Protein AF-A0A4R1S7I5-F1 (afdb_monomer_lite)

Foldseek 3Di:
DKDKDAQDWDDDDPDIDTFRIFMDDPNQTAETEHEDELPPPPPDPVVVVVVVVVCCVRVVVNVPRHPDYDYDYDDDDDDDDDDDDD

InterPro domains:
  IPR007409 Restriction endonuclease, type I, HsdR, N-terminal [PF04313] (2-69)
  IPR051268 Type I restriction enzyme R subunit [PTHR30195] (2-69)

Organism: Hydrogenispora ethanolica (NCBI:txid1082276)

pLDDT: mean 73.8, std 14.66, range [33.62, 89.75]

Radius of gyration: 14.27 Å; chains: 1; bounding box: 34×23×42 Å

Structure (mmCIF, N/CA/C/O backbone):
data_AF-A0A4R1S7I5-F1
#
_entry.id   AF-A0A4R1S7I5-F1
#
loop_
_atom_site.group_PDB
_atom_site.id
_atom_site.type_symbol
_atom_site.label_atom_id
_atom_site.label_alt_id
_atom_site.label_comp_id
_atom_site.label_asym_id
_atom_site.label_entity_id
_atom_site.label_seq_id
_atom_site.pdbx_PDB_ins_code
_atom_site.Cartn_x
_atom_site.Cartn_y
_atom_site.Cartn_z
_atom_site.occupancy
_atom_site.B_iso_or_equiv
_atom_site.auth_seq_id
_atom_site.auth_comp_id
_atom_site.auth_asym_id
_atom_site.auth_atom_id
_atom_site.pdbx_PDB_model_num
ATOM 1 N N . MET A 1 1 ? -16.043 -12.802 -6.772 1.00 81.81 1 MET A N 1
ATOM 2 C CA . MET A 1 1 ? -16.078 -11.382 -7.198 1.00 81.81 1 MET A CA 1
ATOM 3 C C . MET A 1 1 ? -14.661 -10.828 -7.112 1.00 81.81 1 MET A C 1
ATOM 5 O O . MET A 1 1 ? -14.045 -11.005 -6.066 1.00 81.81 1 MET A O 1
ATOM 9 N N . PHE A 1 2 ? -14.137 -10.198 -8.165 1.00 87.19 2 PHE A N 1
ATOM 10 C CA . PHE A 1 2 ? -12.847 -9.496 -8.124 1.00 87.19 2 PHE A CA 1
ATOM 11 C C . PHE A 1 2 ? -13.045 -8.016 -8.470 1.00 87.19 2 PHE A C 1
ATOM 13 O O . PHE A 1 2 ? -13.876 -7.694 -9.316 1.00 87.19 2 PHE A O 1
ATOM 20 N N . LEU A 1 3 ? -12.313 -7.125 -7.800 1.00 89.75 3 LEU A N 1
ATOM 21 C CA . LEU A 1 3 ? -12.363 -5.680 -8.028 1.00 89.75 3 LEU A CA 1
ATOM 22 C C . LEU A 1 3 ? -10.943 -5.116 -8.012 1.00 89.75 3 LEU A C 1
ATOM 24 O O . LEU A 1 3 ? -10.225 -5.280 -7.031 1.00 89.75 3 LEU A O 1
ATOM 28 N N . VAL A 1 4 ? -10.552 -4.438 -9.087 1.00 88.56 4 VAL A N 1
ATOM 29 C CA . VAL A 1 4 ? -9.267 -3.737 -9.173 1.00 88.56 4 VAL A CA 1
ATOM 30 C C . VAL A 1 4 ? -9.528 -2.246 -9.034 1.00 88.56 4 VAL A C 1
ATOM 32 O O . VAL A 1 4 ? -10.306 -1.684 -9.804 1.00 88.56 4 VAL A O 1
ATOM 35 N N . LEU A 1 5 ? -8.885 -1.612 -8.056 1.00 88.38 5 LEU A N 1
ATOM 36 C CA . LEU A 1 5 ? -8.962 -0.170 -7.846 1.00 88.38 5 LEU A CA 1
ATOM 37 C C . LEU A 1 5 ? -7.604 0.463 -8.122 1.00 88.38 5 LEU A C 1
ATOM 39 O O . LEU A 1 5 ? -6.606 0.105 -7.498 1.00 88.38 5 LEU A O 1
ATOM 43 N N . ASN A 1 6 ? -7.588 1.434 -9.031 1.00 89.25 6 ASN A N 1
ATOM 44 C CA . ASN A 1 6 ? -6.391 2.199 -9.354 1.00 89.25 6 ASN A CA 1
ATOM 45 C C . ASN A 1 6 ? -6.270 3.404 -8.428 1.00 89.25 6 ASN A C 1
ATOM 47 O O . ASN A 1 6 ? -7.240 4.135 -8.212 1.00 89.25 6 ASN A O 1
ATOM 51 N N . GLN A 1 7 ? -5.061 3.637 -7.925 1.00 83.62 7 GLN A N 1
ATOM 52 C CA . GLN A 1 7 ? -4.717 4.805 -7.120 1.00 83.62 7 GLN A CA 1
ATOM 53 C C . GLN A 1 7 ? -5.635 5.024 -5.899 1.00 83.62 7 GLN A C 1
ATOM 55 O O . GLN A 1 7 ? -5.949 6.164 -5.519 1.00 83.62 7 GLN A O 1
ATOM 60 N N . PHE A 1 8 ? -6.075 3.916 -5.297 1.00 86.12 8 PHE A N 1
ATOM 61 C CA . PHE A 1 8 ? -6.925 3.897 -4.114 1.00 86.12 8 PHE A CA 1
ATOM 62 C C . PHE A 1 8 ? -6.155 4.428 -2.906 1.00 86.12 8 PHE A C 1
ATOM 64 O O . PHE A 1 8 ? -5.027 4.020 -2.643 1.00 86.12 8 PHE A O 1
ATOM 71 N N . THR A 1 9 ? -6.753 5.360 -2.169 1.00 86.94 9 THR A N 1
ATOM 72 C CA . THR A 1 9 ? -6.096 5.972 -1.012 1.00 86.94 9 THR A CA 1
ATOM 73 C C . THR A 1 9 ? -6.482 5.240 0.261 1.00 86.94 9 THR A C 1
ATOM 75 O O . THR A 1 9 ? -7.656 5.183 0.613 1.00 86.94 9 THR A O 1
ATOM 78 N N . VAL A 1 10 ? -5.478 4.747 0.978 1.00 86.06 10 VAL A N 1
ATOM 79 C CA . VAL A 1 10 ? -5.636 4.105 2.282 1.00 86.06 10 VAL A CA 1
ATOM 80 C C . VAL A 1 10 ? -5.185 5.080 3.361 1.00 86.06 10 VAL A C 1
ATOM 82 O O . VAL A 1 10 ? -4.101 5.665 3.277 1.00 86.06 10 VAL A O 1
ATOM 85 N N . VAL A 1 11 ? -6.034 5.267 4.368 1.00 87.94 11 VAL A N 1
ATOM 86 C CA . VAL A 1 11 ? -5.746 6.097 5.540 1.00 87.94 11 VAL A CA 1
ATOM 87 C C . VAL A 1 11 ? -5.740 5.194 6.765 1.00 87.94 11 VAL A C 1
ATOM 89 O O . VAL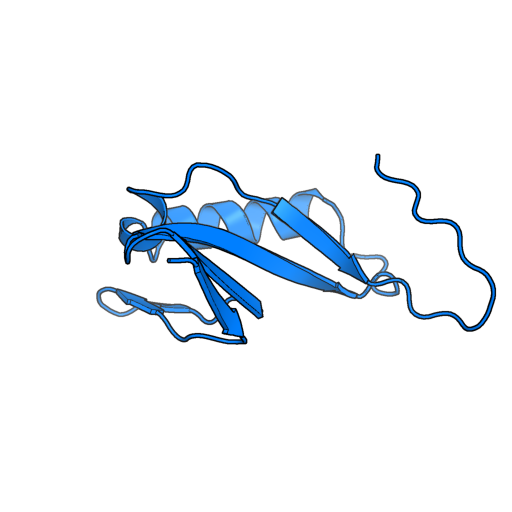 A 1 11 ? -6.744 4.553 7.060 1.00 87.94 11 VAL A O 1
ATOM 92 N N . GLN A 1 12 ? -4.614 5.152 7.473 1.00 84.75 12 GLN A N 1
ATOM 93 C CA . GLN A 1 12 ? -4.477 4.449 8.746 1.00 84.75 12 GLN A CA 1
ATOM 94 C C . GLN A 1 12 ? -3.778 5.372 9.745 1.00 84.75 12 GLN A C 1
ATOM 96 O O . GLN A 1 12 ? -2.662 5.842 9.515 1.00 84.75 12 GLN A O 1
ATOM 101 N N . ASN A 1 13 ? -4.439 5.648 10.869 1.00 87.69 13 ASN A N 1
ATOM 102 C CA . ASN A 1 13 ? -4.016 6.643 11.855 1.00 87.69 13 ASN A CA 1
ATOM 103 C C . ASN A 1 13 ? -3.736 8.007 11.189 1.00 87.69 13 ASN A C 1
ATOM 105 O O . ASN A 1 13 ? -4.642 8.639 10.656 1.00 87.69 13 ASN A O 1
ATOM 109 N N . ARG A 1 14 ? -2.474 8.45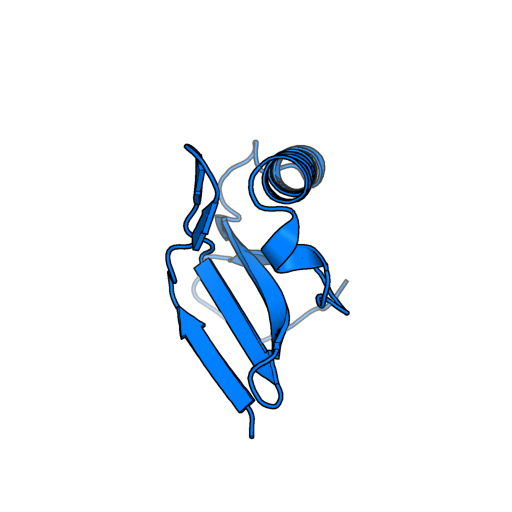4 11.202 1.00 88.62 14 ARG A N 1
ATOM 110 C CA . ARG A 1 14 ? -2.003 9.700 10.570 1.00 88.62 14 ARG A CA 1
ATOM 111 C C . ARG A 1 14 ? -1.370 9.487 9.192 1.00 88.62 14 ARG A C 1
ATOM 113 O O . ARG A 1 14 ? -0.923 10.445 8.567 1.00 88.62 14 ARG A O 1
ATOM 120 N N . TYR A 1 15 ? -1.265 8.239 8.743 1.00 87.00 15 TYR A N 1
ATOM 121 C CA . TYR A 1 15 ? -0.585 7.880 7.508 1.00 87.00 15 TYR A CA 1
ATOM 122 C C . TYR A 1 15 ? -1.592 7.754 6.371 1.00 87.00 15 TYR A C 1
ATOM 124 O O . TYR A 1 15 ? -2.569 7.013 6.455 1.00 87.00 15 TYR A O 1
ATOM 132 N N . LYS A 1 16 ? -1.327 8.485 5.288 1.00 89.00 16 LYS A N 1
ATOM 133 C CA . LYS A 1 16 ? -2.091 8.445 4.042 1.00 89.00 16 LYS A CA 1
ATOM 134 C C . LYS A 1 16 ? -1.185 7.915 2.941 1.00 89.00 16 LYS A C 1
ATOM 136 O O . LYS A 1 16 ? -0.146 8.515 2.670 1.00 89.00 16 LYS A O 1
ATOM 141 N N . LYS A 1 17 ? -1.563 6.798 2.326 1.00 87.69 17 LYS A N 1
ATOM 142 C CA . LYS A 1 17 ? -0.802 6.136 1.257 1.00 87.69 17 LYS A CA 1
ATOM 143 C C . LYS A 1 17 ? -1.700 5.870 0.055 1.00 87.69 17 LYS A C 1
ATOM 145 O O . LYS A 1 17 ? -2.911 5.715 0.207 1.00 87.69 17 LYS A O 1
ATOM 150 N N . ARG A 1 18 ? -1.111 5.851 -1.140 1.00 89.19 18 ARG A N 1
ATOM 151 C CA . ARG A 1 18 ? -1.839 5.734 -2.407 1.00 89.19 18 ARG A CA 1
ATOM 152 C C . ARG A 1 18 ? -1.076 4.819 -3.368 1.00 89.19 18 ARG A C 1
ATOM 154 O O . ARG A 1 18 ? -0.342 5.341 -4.202 1.00 89.19 18 ARG A O 1
ATOM 161 N N . PRO A 1 19 ? -1.217 3.492 -3.225 1.00 85.81 19 PRO A N 1
ATOM 162 C CA . PRO A 1 19 ? -0.650 2.549 -4.178 1.00 85.81 19 PRO A CA 1
ATOM 163 C C . PRO A 1 19 ? -1.247 2.701 -5.570 1.00 85.81 19 PRO A C 1
ATOM 165 O O . PRO A 1 19 ? -2.416 3.068 -5.708 1.00 85.81 19 PRO A O 1
ATOM 168 N N . ASP A 1 20 ? -0.463 2.378 -6.597 1.00 86.62 20 ASP A N 1
ATOM 169 C CA . ASP A 1 20 ? -0.903 2.462 -7.992 1.00 86.62 20 ASP A CA 1
ATOM 170 C C . ASP A 1 20 ? -2.090 1.542 -8.292 1.00 86.62 20 ASP A C 1
ATOM 172 O O . ASP A 1 20 ? -2.988 1.929 -9.045 1.00 86.62 20 ASP A O 1
ATOM 176 N N . GLY A 1 21 ? -2.150 0.370 -7.652 1.00 88.81 21 GLY A N 1
ATOM 177 C CA . GLY A 1 21 ? -3.286 -0.540 -7.756 1.00 88.81 21 GLY A CA 1
ATOM 178 C C . GLY A 1 21 ? -3.488 -1.422 -6.526 1.00 88.81 21 GLY A C 1
ATOM 179 O O . GLY A 1 21 ? -2.535 -1.786 -5.838 1.00 88.81 21 GLY A O 1
ATOM 180 N N . ILE A 1 22 ? -4.743 -1.796 -6.270 1.00 89.38 22 ILE A N 1
ATOM 181 C CA . ILE A 1 22 ? -5.120 -2.804 -5.271 1.00 89.38 22 ILE A CA 1
ATOM 182 C C . ILE A 1 22 ? -6.138 -3.766 -5.887 1.00 89.38 22 ILE A C 1
ATOM 184 O O . ILE A 1 22 ? -7.130 -3.326 -6.475 1.00 89.38 22 ILE A O 1
ATOM 188 N N . LEU A 1 23 ? -5.911 -5.072 -5.733 1.00 87.44 23 LEU A N 1
ATOM 189 C CA . LEU A 1 23 ? -6.863 -6.120 -6.100 1.00 87.44 23 LEU A CA 1
ATOM 190 C C . LEU A 1 23 ? -7.598 -6.618 -4.858 1.00 87.44 23 LEU A C 1
ATOM 192 O O . LEU A 1 23 ? -6.990 -7.145 -3.923 1.00 87.44 23 LEU A O 1
ATOM 196 N N . PHE A 1 24 ? -8.920 -6.522 -4.910 1.00 87.31 24 PHE A N 1
ATOM 197 C CA . PHE A 1 24 ? -9.824 -7.117 -3.945 1.00 87.31 24 PHE A CA 1
ATOM 198 C C . PHE A 1 24 ? -10.399 -8.420 -4.489 1.00 87.31 24 PHE A C 1
ATOM 200 O O . PHE A 1 24 ? -10.906 -8.468 -5.613 1.00 87.31 24 PHE A O 1
ATOM 207 N N . VAL A 1 25 ? -10.394 -9.463 -3.665 1.00 86.50 25 VAL A N 1
ATOM 208 C CA . VAL A 1 25 ? -11.071 -10.733 -3.944 1.00 86.50 25 VAL A CA 1
ATOM 209 C C . VAL A 1 25 ? -12.095 -10.959 -2.844 1.00 86.50 25 VAL A C 1
ATOM 211 O O . VAL A 1 25 ? -11.754 -11.015 -1.668 1.00 86.50 25 VAL A O 1
ATOM 214 N N . ASN A 1 26 ? -13.372 -11.033 -3.226 1.00 88.62 26 ASN A N 1
ATOM 215 C CA . ASN A 1 26 ? -14.505 -11.153 -2.299 1.00 88.62 26 ASN A CA 1
ATOM 216 C C . ASN A 1 26 ? -14.502 -10.092 -1.172 1.00 88.62 26 ASN A C 1
ATOM 218 O O . ASN A 1 26 ? -14.884 -10.379 -0.044 1.00 88.62 26 ASN A O 1
ATOM 222 N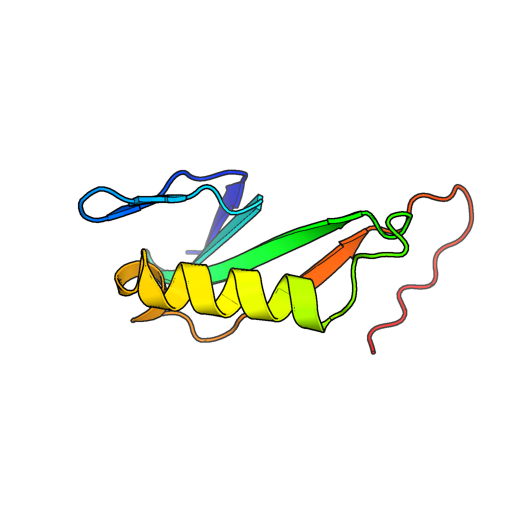 N . GLY A 1 27 ? -14.065 -8.864 -1.480 1.00 84.75 27 GLY A N 1
ATOM 223 C CA . GLY A 1 27 ? -14.023 -7.743 -0.531 1.00 84.75 27 GLY A CA 1
ATOM 224 C C . GLY A 1 27 ? -12.743 -7.641 0.305 1.00 84.75 27 GLY A C 1
ATOM 225 O O . GLY A 1 27 ? -12.571 -6.650 1.008 1.00 84.75 27 GLY A O 1
ATOM 226 N N . LEU A 1 28 ? -11.821 -8.602 0.194 1.00 86.12 28 LEU A N 1
ATOM 227 C CA . LEU A 1 28 ? -10.533 -8.581 0.893 1.00 86.12 28 LEU A CA 1
ATOM 228 C C . LEU A 1 28 ? -9.423 -8.039 -0.019 1.00 86.12 28 LEU A C 1
ATOM 230 O O . LEU A 1 28 ? -9.309 -8.529 -1.144 1.00 86.12 28 LEU A O 1
ATOM 234 N N . PRO A 1 29 ? -8.597 -7.072 0.427 1.00 86.00 29 PRO A N 1
ATOM 235 C CA . PRO A 1 29 ? -7.434 -6.619 -0.331 1.00 86.00 29 PRO A CA 1
ATOM 236 C C . PRO A 1 29 ? -6.353 -7.707 -0.287 1.00 86.00 29 PRO A C 1
ATOM 238 O O . PRO A 1 29 ? -5.821 -7.994 0.783 1.00 86.00 29 PRO A O 1
ATOM 241 N N . LEU A 1 30 ? -6.079 -8.349 -1.429 1.00 83.44 30 LEU A N 1
ATOM 242 C CA . LEU A 1 30 ? -5.132 -9.472 -1.507 1.00 83.44 30 LEU A CA 1
ATOM 243 C C . LEU A 1 30 ? -3.818 -9.132 -2.220 1.00 83.44 30 LEU A C 1
ATOM 245 O O . LEU A 1 30 ? -2.824 -9.832 -2.007 1.00 83.44 30 LEU A O 1
ATOM 249 N N . VAL A 1 31 ? -3.824 -8.120 -3.094 1.00 82.56 31 VAL A N 1
ATOM 250 C CA . VAL A 1 31 ? -2.640 -7.699 -3.857 1.00 82.56 31 VAL A CA 1
ATOM 251 C C . VAL A 1 31 ? -2.537 -6.183 -3.865 1.00 82.56 31 VAL A C 1
ATOM 253 O O . VAL A 1 31 ? -3.505 -5.496 -4.192 1.00 82.56 31 VAL A O 1
ATOM 256 N N . VAL A 1 32 ? -1.342 -5.674 -3.573 1.00 84.62 32 VAL A N 1
ATOM 257 C CA . VAL A 1 32 ? -0.964 -4.262 -3.721 1.00 84.62 32 VAL A CA 1
ATOM 258 C C . VAL A 1 32 ? 0.096 -4.166 -4.812 1.00 84.62 32 VAL A C 1
ATOM 260 O O . VAL A 1 32 ? 1.060 -4.931 -4.803 1.00 84.62 32 VAL A O 1
ATOM 263 N N . ILE A 1 33 ? -0.099 -3.246 -5.753 1.00 83.25 33 ILE A N 1
ATOM 264 C CA . ILE A 1 33 ? 0.768 -3.039 -6.914 1.00 83.25 33 ILE A CA 1
ATOM 265 C C . ILE A 1 33 ? 1.339 -1.623 -6.850 1.00 83.25 33 ILE A C 1
ATOM 267 O O . ILE A 1 33 ? 0.594 -0.651 -6.725 1.00 83.25 33 ILE A O 1
ATOM 271 N N . GLU A 1 34 ? 2.658 -1.528 -6.991 1.00 83.38 34 GLU A N 1
ATOM 272 C CA . GLU A 1 34 ? 3.402 -0.280 -7.181 1.00 83.38 34 GLU A CA 1
ATOM 273 C C . GLU A 1 34 ? 4.131 -0.334 -8.527 1.00 83.38 34 GLU A C 1
ATOM 275 O O . GLU A 1 34 ? 4.800 -1.325 -8.851 1.00 83.38 34 GLU A O 1
ATOM 280 N N . LEU A 1 35 ? 3.985 0.720 -9.328 1.00 80.44 35 LEU A N 1
ATOM 281 C CA . LEU A 1 35 ? 4.620 0.860 -10.629 1.00 80.44 35 LEU A CA 1
ATOM 282 C C . LEU A 1 35 ? 5.827 1.784 -10.508 1.00 80.44 35 LEU A C 1
ATOM 284 O O . LEU A 1 35 ? 5.735 2.941 -10.101 1.00 80.44 35 LEU A O 1
ATOM 288 N N . LYS A 1 36 ? 6.983 1.289 -10.946 1.00 75.75 36 LYS A N 1
ATOM 289 C CA . LYS A 1 36 ? 8.190 2.108 -11.089 1.00 75.75 36 LYS A CA 1
ATOM 290 C C . LYS A 1 36 ? 8.513 2.338 -12.554 1.00 75.75 36 LYS A C 1
ATOM 292 O O . LYS A 1 36 ? 8.373 1.439 -13.389 1.00 75.75 36 LYS A O 1
ATOM 297 N N . ASN A 1 37 ? 8.944 3.559 -12.868 1.00 68.12 37 ASN A N 1
ATOM 298 C CA . ASN A 1 37 ? 9.430 3.893 -14.198 1.00 68.12 37 ASN A CA 1
ATOM 299 C C . ASN A 1 37 ? 10.759 3.166 -14.442 1.00 68.12 37 ASN A C 1
ATOM 301 O O . ASN A 1 37 ? 11.687 3.290 -13.646 1.00 68.12 37 ASN A O 1
ATOM 305 N N . ALA A 1 38 ? 10.856 2.408 -15.536 1.00 60.25 38 ALA A N 1
ATOM 306 C CA . ALA A 1 38 ? 12.075 1.679 -15.868 1.00 60.25 38 ALA A CA 1
ATOM 307 C C . ALA A 1 38 ? 13.261 2.587 -16.223 1.00 60.25 38 ALA A C 1
ATOM 309 O O . ALA A 1 38 ? 14.395 2.123 -16.121 1.00 60.25 38 ALA A O 1
ATOM 310 N N . ALA A 1 39 ? 12.993 3.830 -16.637 1.00 60.00 39 ALA A N 1
ATOM 311 C CA . ALA A 1 39 ? 14.001 4.827 -17.001 1.00 60.00 39 ALA A CA 1
ATOM 312 C C . ALA A 1 39 ? 14.660 5.509 -15.789 1.00 60.00 39 ALA A C 1
ATOM 314 O O . ALA A 1 39 ? 15.591 6.285 -15.961 1.00 60.00 39 ALA A O 1
ATOM 315 N N . ASP A 1 40 ? 14.176 5.241 -14.574 1.00 61.84 40 ASP A N 1
ATOM 316 C CA . ASP A 1 40 ? 14.823 5.714 -13.356 1.00 61.84 40 ASP A CA 1
ATOM 317 C C . ASP A 1 40 ? 15.953 4.739 -12.988 1.00 61.84 40 ASP A C 1
ATOM 319 O O . ASP A 1 40 ? 15.725 3.607 -12.544 1.00 61.84 40 ASP A O 1
ATOM 323 N N . GLU A 1 41 ? 17.189 5.160 -13.245 1.00 55.00 41 GLU A N 1
ATOM 324 C CA . GLU A 1 41 ? 18.413 4.390 -12.992 1.00 55.00 41 GLU A CA 1
ATOM 325 C C . GLU A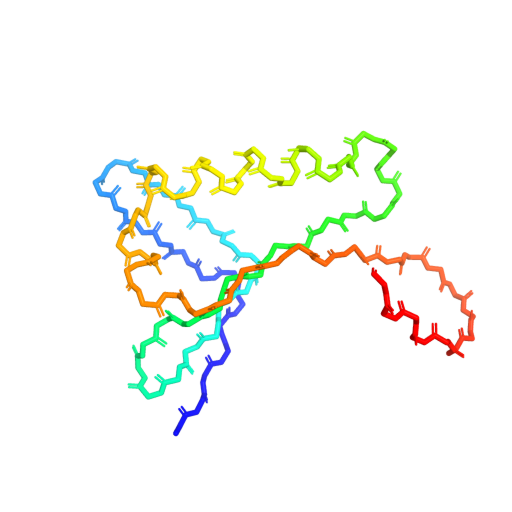 1 41 ? 18.602 4.094 -11.491 1.00 55.00 41 GLU A C 1
ATOM 327 O O . GLU A 1 41 ? 19.221 3.096 -11.126 1.00 55.00 41 GLU A O 1
ATOM 332 N N . ASN A 1 42 ? 17.973 4.894 -10.616 1.00 56.84 42 ASN A N 1
ATOM 333 C CA . ASN A 1 42 ? 17.975 4.713 -9.162 1.00 56.84 42 ASN A CA 1
ATOM 334 C C . ASN A 1 42 ? 16.815 3.841 -8.648 1.00 56.84 42 ASN A C 1
ATOM 336 O O . ASN A 1 42 ? 16.742 3.545 -7.449 1.00 56.84 42 ASN A O 1
ATOM 340 N N . ALA A 1 43 ? 15.913 3.384 -9.526 1.00 57.56 43 ALA A N 1
ATOM 341 C CA . ALA A 1 43 ? 14.882 2.407 -9.183 1.00 57.56 43 ALA A CA 1
ATOM 342 C C . ALA A 1 43 ? 15.508 1.011 -9.044 1.00 57.56 43 ALA A C 1
ATOM 344 O O . ALA A 1 43 ? 15.293 0.115 -9.860 1.00 57.56 43 ALA A O 1
ATOM 345 N N . THR A 1 44 ? 16.336 0.822 -8.024 1.00 64.50 44 THR A N 1
ATOM 346 C CA . THR A 1 44 ? 16.816 -0.494 -7.613 1.00 64.50 44 THR A CA 1
ATOM 347 C C . THR A 1 44 ? 15.684 -1.266 -6.933 1.00 64.50 44 THR A C 1
ATOM 349 O O . THR A 1 44 ? 14.782 -0.690 -6.329 1.00 64.50 44 THR A O 1
ATOM 352 N N . ILE A 1 45 ? 15.717 -2.599 -7.010 1.00 66.00 45 ILE A N 1
ATOM 353 C CA . ILE A 1 45 ? 14.763 -3.477 -6.301 1.00 66.00 45 ILE A CA 1
ATOM 354 C C . ILE A 1 45 ? 14.700 -3.123 -4.802 1.00 66.00 45 ILE A C 1
ATOM 356 O O . ILE A 1 45 ? 13.638 -3.204 -4.191 1.00 66.00 45 ILE A O 1
ATOM 360 N N . HIS A 1 46 ? 15.817 -2.649 -4.242 1.00 69.69 46 HIS A N 1
ATOM 361 C CA . HIS A 1 46 ? 15.926 -2.167 -2.869 1.00 69.69 46 HIS A CA 1
ATOM 362 C C . HIS A 1 46 ? 15.019 -0.972 -2.560 1.00 69.69 46 HIS A C 1
ATOM 364 O O . HIS A 1 46 ? 14.279 -1.028 -1.588 1.00 69.69 46 HIS A O 1
ATOM 370 N N . THR A 1 47 ? 14.985 0.072 -3.394 1.00 72.31 47 THR A N 1
ATOM 371 C CA . THR A 1 47 ? 14.136 1.245 -3.111 1.00 72.31 47 THR A CA 1
ATOM 372 C C . THR A 1 47 ? 12.649 0.914 -3.209 1.00 72.31 47 THR A C 1
ATOM 374 O O . THR A 1 47 ? 11.843 1.428 -2.430 1.00 72.31 47 THR A O 1
ATOM 377 N N . ALA A 1 48 ? 12.279 0.015 -4.127 1.00 68.25 48 ALA A N 1
ATOM 378 C CA . ALA A 1 48 ? 10.930 -0.536 -4.176 1.00 68.25 48 ALA A CA 1
ATOM 379 C C . ALA A 1 48 ? 10.620 -1.331 -2.898 1.00 68.25 48 ALA A C 1
ATOM 381 O O . ALA A 1 48 ? 9.583 -1.101 -2.282 1.00 68.25 48 ALA A O 1
ATOM 382 N N . PHE A 1 49 ? 11.532 -2.203 -2.462 1.00 75.81 49 PHE A N 1
ATOM 383 C CA . PHE A 1 49 ? 11.391 -2.981 -1.231 1.00 75.81 49 PHE A CA 1
ATOM 384 C C . PHE A 1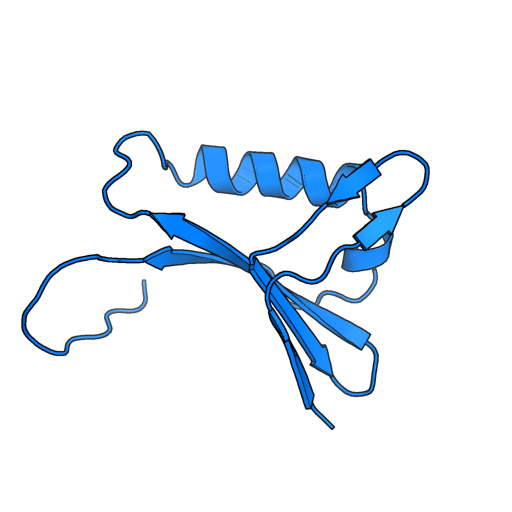 49 ? 11.261 -2.103 0.022 1.00 75.81 49 PHE A C 1
ATOM 386 O O . PHE A 1 49 ? 10.392 -2.362 0.847 1.00 75.81 49 PHE A O 1
ATOM 393 N N . ASP A 1 50 ? 12.033 -1.025 0.146 1.00 81.44 50 ASP A N 1
ATOM 394 C CA . ASP A 1 50 ? 11.993 -0.125 1.308 1.00 81.44 50 ASP A CA 1
ATOM 395 C C . ASP A 1 50 ? 10.675 0.654 1.401 1.00 81.44 50 ASP A C 1
ATOM 397 O O . ASP A 1 50 ? 10.095 0.818 2.482 1.00 81.44 50 ASP A O 1
ATOM 401 N N . GLN A 1 51 ? 10.127 1.086 0.260 1.00 74.62 51 GLN A N 1
ATOM 402 C CA . GLN A 1 51 ? 8.757 1.608 0.223 1.00 74.62 51 GLN A CA 1
ATOM 403 C C . GLN A 1 51 ? 7.746 0.546 0.664 1.00 74.62 51 GLN A C 1
ATOM 405 O O . GLN A 1 51 ? 6.753 0.864 1.322 1.00 74.62 51 GLN A O 1
ATOM 410 N N . LEU A 1 52 ? 8.058 -0.710 0.351 1.00 77.69 52 LEU A N 1
ATOM 411 C CA . LEU A 1 52 ? 7.365 -1.932 0.749 1.00 77.69 52 LEU A CA 1
ATOM 412 C C . LEU A 1 52 ? 7.149 -2.013 2.242 1.00 77.69 52 LEU A C 1
ATOM 414 O O . LEU A 1 52 ? 6.040 -2.027 2.785 1.00 77.69 52 LEU A O 1
ATOM 418 N N . GLN A 1 53 ? 8.300 -2.005 2.890 1.00 81.44 53 GLN A N 1
ATOM 419 C CA . GLN A 1 53 ? 8.441 -2.051 4.328 1.00 81.44 53 GLN A CA 1
ATOM 420 C C . GLN A 1 53 ? 7.753 -0.845 4.967 1.00 81.44 53 GLN A C 1
ATOM 422 O O . GLN A 1 53 ? 6.965 -1.010 5.897 1.00 81.44 53 GLN A O 1
ATOM 427 N N . THR A 1 54 ? 7.907 0.345 4.380 1.00 82.81 54 THR A N 1
ATOM 428 C CA . THR A 1 54 ? 7.218 1.553 4.850 1.00 82.81 54 THR A CA 1
ATOM 429 C C . THR A 1 54 ? 5.697 1.387 4.826 1.00 82.81 54 THR A C 1
ATOM 431 O O . THR A 1 54 ? 5.009 1.831 5.744 1.00 82.81 54 THR A O 1
ATOM 434 N N . TYR A 1 55 ? 5.122 0.768 3.793 1.00 80.50 55 TYR A N 1
ATOM 435 C CA . TYR A 1 55 ? 3.680 0.514 3.747 1.00 80.50 55 TYR A CA 1
ATOM 436 C C . TYR A 1 55 ? 3.260 -0.514 4.789 1.00 80.50 55 TYR A C 1
ATOM 438 O O . TYR A 1 55 ? 2.288 -0.287 5.505 1.00 80.50 55 TYR A O 1
ATOM 446 N N . LYS A 1 56 ? 4.016 -1.600 4.936 1.00 79.62 56 LYS A N 1
ATOM 447 C CA . LYS A 1 56 ? 3.747 -2.611 5.959 1.00 79.62 56 LYS A CA 1
ATOM 448 C C . LYS A 1 56 ? 3.744 -2.015 7.372 1.00 79.62 56 LYS A C 1
ATOM 450 O O . LYS A 1 56 ? 2.905 -2.391 8.183 1.00 79.62 56 LYS A O 1
ATOM 455 N N . GLU A 1 57 ? 4.633 -1.066 7.649 1.00 83.50 57 GLU A N 1
ATOM 456 C CA . GLU A 1 57 ? 4.727 -0.387 8.945 1.00 83.50 57 GLU A CA 1
ATOM 457 C C . GLU A 1 57 ? 3.647 0.685 9.145 1.00 83.50 57 GLU A C 1
ATOM 459 O O . GLU A 1 57 ? 3.098 0.823 10.237 1.00 83.50 57 GLU A O 1
ATOM 464 N N . THR A 1 58 ? 3.319 1.450 8.100 1.00 83.75 58 THR A N 1
ATOM 465 C CA . THR A 1 58 ? 2.413 2.609 8.218 1.00 83.75 58 THR A CA 1
ATOM 466 C C . THR A 1 58 ? 0.939 2.272 8.011 1.00 83.75 58 THR A C 1
ATOM 468 O O . THR A 1 58 ? 0.080 2.896 8.634 1.00 83.75 58 THR A O 1
ATOM 471 N N . ILE A 1 59 ? 0.640 1.298 7.151 1.00 83.75 59 ILE A N 1
ATOM 472 C CA . ILE A 1 59 ? -0.714 0.863 6.783 1.00 83.75 59 ILE A CA 1
ATOM 473 C C . ILE A 1 59 ? -0.856 -0.665 6.913 1.00 83.75 59 ILE A C 1
ATOM 475 O O . ILE A 1 59 ? -1.379 -1.343 6.028 1.00 83.75 59 ILE A O 1
ATOM 479 N N . SER A 1 60 ? -0.378 -1.222 8.028 1.00 81.19 60 SER A N 1
ATOM 480 C CA . SER A 1 60 ? -0.335 -2.669 8.294 1.00 81.19 60 SER A CA 1
ATOM 481 C C . SER A 1 60 ? -1.660 -3.406 8.064 1.00 81.19 60 SER A C 1
ATOM 483 O O . SER A 1 60 ? -1.640 -4.558 7.636 1.00 81.19 60 SER A O 1
ATOM 485 N N . THR A 1 61 ? -2.810 -2.751 8.276 1.00 78.50 61 THR A N 1
ATOM 486 C CA . THR A 1 61 ? -4.141 -3.350 8.060 1.00 78.50 61 THR A CA 1
ATOM 487 C C . THR A 1 61 ? -4.383 -3.763 6.616 1.00 78.50 61 THR A C 1
ATOM 489 O O . THR A 1 61 ? -5.056 -4.763 6.373 1.00 78.50 61 THR A O 1
ATOM 492 N N . LEU A 1 62 ? -3.767 -3.060 5.661 1.00 75.94 62 LEU A N 1
ATOM 493 C CA . LEU A 1 62 ? -3.835 -3.422 4.253 1.00 75.94 62 LEU A CA 1
ATOM 494 C C . LEU A 1 62 ? -3.166 -4.779 3.988 1.00 75.94 62 LEU A C 1
ATOM 496 O O . LEU A 1 62 ? -3.555 -5.467 3.055 1.00 75.94 62 LEU A O 1
ATOM 500 N N . PHE A 1 63 ? -2.196 -5.179 4.819 1.00 73.19 63 PHE A N 1
ATOM 501 C CA . PHE A 1 63 ? -1.389 -6.391 4.655 1.00 73.19 63 PHE A CA 1
ATOM 502 C C . PHE A 1 63 ? -1.836 -7.577 5.506 1.00 73.19 63 PHE A C 1
ATOM 504 O O . PHE A 1 63 ? -1.271 -8.654 5.353 1.00 73.19 63 PHE A O 1
ATOM 511 N N . ILE A 1 64 ? -2.861 -7.422 6.349 1.00 70.00 64 ILE A N 1
ATOM 512 C CA . ILE A 1 64 ? -3.407 -8.534 7.147 1.00 70.00 64 ILE A CA 1
ATOM 513 C C . ILE A 1 64 ? -3.976 -9.634 6.235 1.00 70.00 64 ILE A C 1
ATOM 515 O O . ILE A 1 64 ? -3.924 -10.810 6.583 1.00 70.00 64 ILE A O 1
ATOM 519 N N . TYR A 1 65 ? -4.470 -9.254 5.053 1.00 66.81 65 TYR A N 1
ATOM 520 C CA . TYR A 1 65 ? -5.099 -10.163 4.095 1.00 66.81 65 TYR A CA 1
ATOM 521 C C . TYR A 1 65 ? -4.291 -10.371 2.806 1.00 66.81 65 TYR A C 1
ATOM 523 O O . TYR A 1 65 ? -4.668 -11.213 1.999 1.00 66.81 65 TYR A O 1
ATOM 531 N N . ASN A 1 66 ? -3.182 -9.652 2.594 1.00 62.53 66 ASN A N 1
ATOM 532 C CA . ASN A 1 66 ? -2.431 -9.753 1.341 1.00 62.53 66 ASN A CA 1
ATOM 533 C C . ASN A 1 66 ? -1.751 -11.122 1.208 1.00 62.53 66 ASN A C 1
ATOM 535 O O . ASN A 1 66 ? -0.873 -11.468 1.995 1.00 62.53 66 ASN A O 1
ATOM 539 N N . ALA A 1 67 ? -2.124 -11.873 0.171 1.00 67.38 67 ALA A N 1
ATOM 540 C CA . ALA A 1 67 ? -1.494 -13.149 -0.168 1.00 67.38 67 ALA A CA 1
ATOM 541 C C . ALA A 1 67 ? -0.266 -12.967 -1.076 1.00 67.38 67 ALA A C 1
ATOM 543 O O . ALA A 1 67 ? 0.602 -13.836 -1.126 1.00 67.38 67 ALA A O 1
ATOM 544 N N . PHE A 1 68 ? -0.184 -11.846 -1.801 1.00 67.12 68 PHE A N 1
ATOM 545 C CA . PHE A 1 68 ? 0.902 -11.569 -2.733 1.00 67.12 68 PHE A CA 1
ATOM 546 C C . PHE A 1 68 ? 1.231 -10.077 -2.775 1.00 67.12 68 PHE A C 1
ATOM 548 O O . PHE A 1 68 ? 0.350 -9.220 -2.699 1.00 67.12 68 PHE A O 1
ATOM 555 N N . PHE A 1 69 ? 2.515 -9.771 -2.926 1.00 67.19 69 PHE A N 1
ATOM 556 C CA . PHE A 1 69 ? 3.015 -8.411 -3.015 1.00 67.19 69 PHE A CA 1
ATOM 557 C C . PHE A 1 69 ? 4.105 -8.330 -4.106 1.00 67.19 69 PHE A C 1
ATOM 559 O O . PHE A 1 69 ? 4.988 -9.186 -4.142 1.00 67.19 69 PHE A O 1
ATOM 566 N N . GLY A 1 70 ? 4.066 -7.314 -4.984 1.00 68.69 70 GLY A N 1
ATOM 567 C CA . GLY A 1 70 ? 5.071 -7.146 -6.041 1.00 68.69 70 GLY A CA 1
ATOM 568 C C . GLY A 1 70 ? 5.164 -5.733 -6.632 1.00 68.69 70 GLY A C 1
ATOM 569 O O . GLY A 1 70 ? 4.193 -4.979 -6.663 1.00 68.69 70 GLY A O 1
ATOM 570 N N . CYS A 1 71 ? 6.353 -5.385 -7.126 1.00 70.62 71 CYS A N 1
ATOM 571 C CA . CYS A 1 71 ? 6.619 -4.164 -7.889 1.00 70.62 71 CYS A CA 1
ATOM 572 C C . CYS A 1 71 ? 6.708 -4.511 -9.377 1.00 70.62 71 CYS A C 1
ATOM 574 O O . CYS A 1 71 ? 7.380 -5.473 -9.747 1.00 70.62 71 CYS A O 1
ATOM 576 N N . ILE A 1 72 ? 6.074 -3.714 -10.238 1.00 72.62 72 ILE A N 1
ATOM 577 C CA . ILE A 1 72 ? 6.142 -3.901 -11.693 1.00 72.62 72 ILE A CA 1
ATOM 578 C C . ILE A 1 72 ? 6.954 -2.757 -12.306 1.00 72.62 72 ILE A C 1
ATOM 580 O O . ILE A 1 72 ? 6.684 -1.575 -12.077 1.00 72.62 72 ILE A O 1
ATOM 584 N N . ARG A 1 73 ? 7.960 -3.110 -13.113 1.00 68.56 73 ARG A N 1
ATOM 585 C CA . ARG A 1 73 ? 8.805 -2.150 -13.834 1.00 68.56 73 ARG A CA 1
ATOM 586 C C . ARG A 1 73 ? 8.185 -1.845 -15.199 1.00 68.56 73 ARG A C 1
ATOM 588 O O . ARG A 1 73 ? 8.102 -2.716 -16.062 1.00 68.56 73 ARG A O 1
ATOM 595 N N . ARG A 1 74 ? 7.726 -0.605 -15.399 1.00 57.44 74 ARG A N 1
ATOM 596 C CA . ARG A 1 74 ? 7.104 -0.168 -16.659 1.00 57.44 74 ARG A CA 1
ATOM 597 C C . ARG A 1 74 ? 8.184 0.247 -17.657 1.00 57.44 74 ARG A C 1
ATOM 599 O O . ARG A 1 74 ? 8.773 1.315 -17.509 1.00 57.44 74 ARG A O 1
ATOM 606 N N . PHE A 1 75 ? 8.421 -0.572 -18.680 1.00 55.69 75 PHE A N 1
ATOM 607 C CA . PHE A 1 75 ? 9.292 -0.219 -19.804 1.00 55.69 75 PHE A CA 1
ATOM 608 C C . PHE A 1 75 ? 8.574 0.747 -20.755 1.00 55.69 75 PHE A C 1
ATOM 610 O O . PHE A 1 75 ? 7.519 0.428 -21.303 1.00 55.69 75 PHE A O 1
ATOM 617 N N . GLY A 1 76 ? 9.132 1.945 -20.932 1.00 55.03 76 GLY A N 1
ATOM 618 C CA . GLY A 1 76 ? 8.711 2.894 -21.959 1.00 55.03 76 GLY A CA 1
ATOM 619 C C . GLY A 1 76 ? 9.584 2.737 -23.199 1.00 55.03 76 GLY A C 1
ATOM 620 O O . GLY A 1 76 ? 10.727 3.175 -23.196 1.00 55.03 76 GLY A O 1
ATOM 621 N N . GLY A 1 77 ? 9.054 2.116 -24.251 1.00 46.84 77 GLY A N 1
ATOM 622 C CA . GLY A 1 77 ? 9.733 1.999 -25.539 1.00 46.84 77 GLY A CA 1
ATOM 623 C C . GLY A 1 77 ? 8.791 1.446 -26.601 1.00 46.84 77 GLY A C 1
ATOM 624 O O . GLY A 1 77 ? 8.199 0.385 -26.417 1.00 46.84 77 GLY A O 1
ATOM 625 N N . GLN A 1 78 ? 8.618 2.186 -27.698 1.00 54.75 78 GLN A N 1
ATOM 626 C CA . GLN A 1 78 ? 7.969 1.672 -28.900 1.00 54.75 78 GLN A CA 1
ATOM 627 C C . GLN A 1 78 ? 8.684 0.403 -29.383 1.00 54.75 78 GLN A C 1
ATOM 629 O O . GLN A 1 78 ? 9.898 0.412 -29.565 1.00 54.75 78 GLN A O 1
ATOM 634 N N . GLY A 1 79 ? 7.907 -0.637 -29.690 1.00 48.75 79 GLY A N 1
ATOM 635 C CA . GLY A 1 79 ? 8.339 -1.725 -30.563 1.00 48.75 79 GLY A CA 1
ATOM 636 C C . GLY A 1 79 ? 8.499 -3.090 -29.895 1.00 48.75 79 GLY A C 1
ATOM 637 O O . GLY A 1 79 ? 9.453 -3.343 -29.174 1.00 48.75 79 GLY A O 1
ATOM 638 N N . ARG A 1 80 ? 7.608 -3.996 -30.317 1.00 45.69 80 ARG A N 1
ATOM 639 C CA . ARG A 1 80 ? 7.664 -5.467 -30.255 1.00 45.69 80 ARG A CA 1
ATOM 640 C C . ARG A 1 80 ? 7.464 -6.154 -28.898 1.00 45.69 80 ARG A C 1
ATOM 642 O O . ARG A 1 80 ? 8.313 -6.192 -28.019 1.00 45.69 80 ARG A O 1
ATOM 649 N N . HIS A 1 81 ? 6.310 -6.818 -28.852 1.00 49.47 81 HIS A N 1
ATOM 650 C CA . HIS A 1 81 ? 5.912 -7.897 -27.961 1.00 49.47 81 HIS A CA 1
ATOM 651 C C . HIS A 1 81 ? 7.051 -8.881 -27.650 1.00 49.47 81 HIS A C 1
ATOM 653 O O . HIS A 1 81 ? 7.377 -9.734 -28.471 1.00 49.47 81 HIS A O 1
ATOM 659 N N . HIS A 1 82 ? 7.566 -8.839 -26.425 1.00 41.41 82 HIS A N 1
ATOM 660 C CA . HIS A 1 82 ? 7.992 -10.044 -25.722 1.00 41.41 82 HIS A CA 1
ATOM 661 C C . HIS A 1 82 ? 7.910 -9.788 -24.214 1.00 41.41 82 HIS A C 1
ATOM 663 O O . HIS A 1 82 ? 8.775 -9.146 -23.624 1.00 41.41 82 HIS A O 1
ATOM 669 N N . LEU A 1 83 ? 6.819 -10.244 -23.593 1.00 39.12 83 LEU A N 1
ATOM 670 C CA . LEU A 1 83 ? 6.683 -10.265 -22.139 1.00 39.12 83 LEU A CA 1
ATOM 671 C C . LEU A 1 83 ? 7.658 -11.318 -21.603 1.00 39.12 83 LEU A C 1
ATOM 673 O O . LEU A 1 83 ? 7.419 -12.512 -21.768 1.00 39.12 83 LEU A O 1
ATOM 677 N N . ARG A 1 84 ? 8.758 -10.885 -20.983 1.00 38.66 84 ARG A N 1
ATOM 678 C CA . ARG A 1 84 ? 9.635 -11.766 -20.208 1.00 38.66 84 ARG A CA 1
ATOM 679 C C . ARG A 1 84 ? 9.387 -11.507 -18.728 1.00 38.66 84 ARG A C 1
ATOM 681 O O . ARG A 1 84 ? 9.734 -10.449 -18.215 1.00 38.66 84 ARG A O 1
ATOM 688 N N . TRP A 1 85 ? 8.764 -12.488 -18.085 1.00 33.62 85 TRP A N 1
ATOM 689 C CA . TRP A 1 85 ? 8.667 -12.595 -16.637 1.00 33.62 85 TRP A CA 1
ATOM 690 C C . TRP A 1 85 ? 9.961 -13.222 -16.122 1.00 33.62 85 TRP A C 1
ATOM 692 O O . TRP A 1 85 ? 10.221 -14.389 -16.414 1.00 33.62 85 TRP A O 1
ATOM 70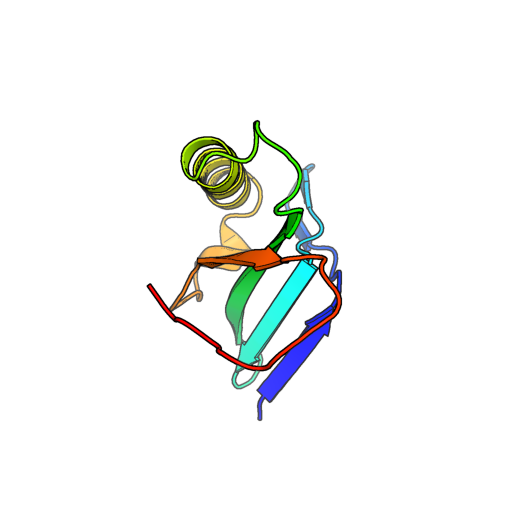2 N N . ILE A 1 86 ? 10.768 -12.442 -15.409 1.00 44.50 86 ILE A N 1
ATOM 703 C CA . ILE A 1 86 ? 11.739 -12.914 -14.415 1.00 44.50 86 ILE A CA 1
ATOM 704 C C . ILE A 1 86 ? 11.738 -11.935 -13.249 1.00 44.50 86 ILE A C 1
ATOM 706 O O . ILE A 1 86 ? 11.627 -10.717 -13.521 1.00 44.50 86 ILE A O 1
#

Secondary structure (DSSP, 8-state):
-EEEEETPPEEETTEEE--SEEEEETTEEEEEEEEEETT-TT--HHHHHHHHHHHHHHSGGGGSS-SEEEEEEE----S-------

Sequence (86 aa):
MFLVLNQFTVVQNRYKKRPDGILFVNGLPLVVIELKNAADENATIHTAFDQLQTYKETISTLFIYNAFFGCIRRFGGQGRHHLRWI